Protein AF-A0A8I2J3G4-F1 (afdb_monomer_lite)

Structure (mmCIF, N/CA/C/O backbone):
data_AF-A0A8I2J3G4-F1
#
_entry.id   AF-A0A8I2J3G4-F1
#
loop_
_atom_site.group_PDB
_atom_site.id
_atom_site.type_symbol
_atom_site.label_atom_id
_atom_site.label_alt_id
_atom_site.label_comp_id
_atom_site.label_asym_id
_atom_site.label_entity_id
_atom_site.label_seq_id
_atom_site.pdbx_PDB_ins_code
_atom_site.Cartn_x
_atom_site.Cartn_y
_atom_site.Cartn_z
_atom_site.occupancy
_atom_site.B_iso_or_equiv
_atom_site.auth_seq_id
_atom_site.auth_comp_id
_atom_site.auth_asym_id
_atom_site.auth_atom_id
_atom_site.pdbx_PDB_model_num
ATOM 1 N N . MET A 1 1 ? 21.267 7.237 -11.723 1.00 61.53 1 MET A N 1
ATOM 2 C CA . MET A 1 1 ? 20.166 8.088 -11.211 1.00 61.53 1 MET A CA 1
ATOM 3 C C . MET A 1 1 ? 18.775 7.598 -11.628 1.00 61.53 1 MET A C 1
ATOM 5 O O . MET 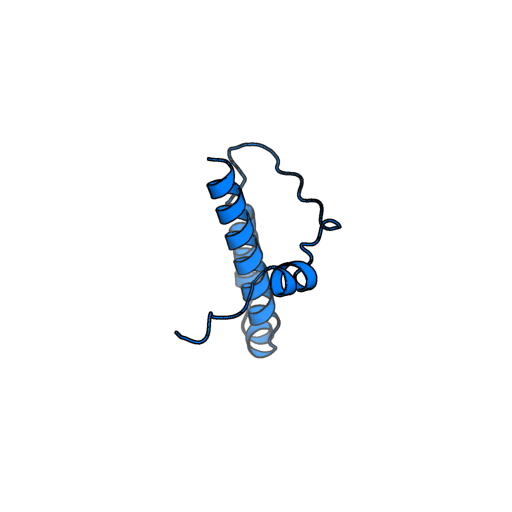A 1 1 ? 17.888 7.671 -10.792 1.00 61.53 1 MET A O 1
ATOM 9 N N . LEU A 1 2 ? 18.577 7.044 -12.840 1.00 59.91 2 LEU A N 1
ATOM 10 C CA . LEU A 1 2 ? 17.281 6.483 -13.284 1.00 59.91 2 LEU A CA 1
ATOM 11 C C . LEU A 1 2 ? 16.891 5.175 -12.557 1.00 59.91 2 LEU A C 1
ATOM 13 O O . LEU A 1 2 ? 15.784 5.055 -12.052 1.00 59.91 2 LEU A O 1
ATOM 17 N N . ALA A 1 3 ? 17.826 4.222 -12.428 1.00 69.50 3 ALA A N 1
ATOM 18 C CA . ALA A 1 3 ? 17.578 2.947 -11.739 1.00 69.50 3 ALA A CA 1
ATOM 19 C C . ALA A 1 3 ? 17.246 3.118 -10.244 1.00 69.50 3 ALA A C 1
ATOM 21 O O . ALA A 1 3 ? 16.442 2.372 -9.699 1.00 69.50 3 ALA A O 1
ATOM 22 N N . LEU A 1 4 ? 17.832 4.131 -9.593 1.00 73.44 4 LEU A N 1
ATOM 23 C CA . LEU A 1 4 ? 17.560 4.434 -8.187 1.00 73.44 4 LEU A CA 1
ATOM 24 C C . LEU A 1 4 ? 16.171 5.063 -7.997 1.00 73.44 4 LEU A C 1
ATOM 26 O O . LEU A 1 4 ? 15.504 4.752 -7.021 1.00 73.44 4 LEU A O 1
ATOM 30 N N . HIS A 1 5 ? 15.712 5.879 -8.951 1.00 66.62 5 HIS A N 1
ATOM 31 C CA . HIS A 1 5 ? 14.349 6.417 -8.953 1.00 66.62 5 HIS A CA 1
ATOM 32 C C . HIS A 1 5 ? 13.311 5.327 -9.188 1.00 66.62 5 HIS A C 1
ATOM 34 O O . HIS A 1 5 ? 12.342 5.246 -8.445 1.00 66.62 5 HIS A O 1
ATOM 40 N N . LEU A 1 6 ? 13.538 4.455 -10.174 1.00 75.25 6 LEU A N 1
ATOM 41 C CA . LEU A 1 6 ? 12.649 3.322 -10.412 1.00 75.25 6 LEU A CA 1
ATOM 42 C C . LEU A 1 6 ? 12.558 2.430 -9.168 1.00 75.25 6 LEU A C 1
ATOM 44 O O . LEU A 1 6 ? 11.468 2.014 -8.790 1.00 75.25 6 LEU A O 1
ATOM 48 N N . LEU A 1 7 ? 13.691 2.191 -8.499 1.00 76.81 7 LEU A N 1
ATOM 49 C CA . LEU A 1 7 ? 13.729 1.452 -7.242 1.00 76.81 7 LEU A CA 1
ATOM 50 C C . LEU A 1 7 ? 12.973 2.183 -6.122 1.00 76.81 7 LEU A C 1
ATOM 52 O O . LEU A 1 7 ? 12.193 1.549 -5.419 1.00 76.81 7 LEU A O 1
ATOM 56 N N . GLN A 1 8 ? 13.150 3.498 -5.973 1.00 76.69 8 GLN A N 1
ATOM 57 C CA . GLN A 1 8 ? 12.419 4.297 -4.985 1.00 76.69 8 GLN A CA 1
ATOM 58 C C . GLN A 1 8 ? 10.904 4.248 -5.241 1.00 76.69 8 GLN A C 1
ATOM 60 O O . GLN A 1 8 ? 10.148 3.931 -4.327 1.00 76.69 8 GLN A O 1
ATOM 65 N N . SER A 1 9 ? 10.454 4.471 -6.479 1.00 76.56 9 SER A N 1
ATOM 66 C CA . SER A 1 9 ? 9.035 4.396 -6.850 1.00 76.56 9 SER A CA 1
ATOM 67 C C . SER A 1 9 ? 8.458 2.990 -6.659 1.00 76.56 9 SER A C 1
ATOM 69 O O . SER A 1 9 ? 7.351 2.850 -6.141 1.00 76.56 9 SER A O 1
ATOM 71 N N . ALA A 1 10 ? 9.209 1.941 -7.010 1.00 79.38 10 ALA A N 1
ATOM 72 C CA . ALA A 1 10 ? 8.792 0.557 -6.787 1.00 79.38 10 ALA A CA 1
ATOM 73 C C . ALA A 1 10 ? 8.643 0.242 -5.290 1.00 79.38 10 ALA A C 1
ATOM 75 O O . ALA A 1 10 ? 7.654 -0.369 -4.887 1.00 79.38 10 ALA A O 1
ATOM 76 N N . LEU A 1 11 ? 9.578 0.702 -4.453 1.00 80.75 11 LEU A N 1
ATOM 77 C CA . LEU A 1 11 ? 9.507 0.529 -3.000 1.00 80.75 11 LEU A CA 1
ATOM 78 C C . LEU A 1 11 ? 8.319 1.284 -2.390 1.00 80.75 11 LEU A C 1
ATOM 80 O O . LEU A 1 11 ? 7.605 0.713 -1.568 1.00 80.75 11 LEU A O 1
ATOM 84 N N . VAL A 1 12 ? 8.057 2.523 -2.820 1.00 80.25 12 VAL A N 1
ATOM 85 C CA . VAL A 1 12 ? 6.884 3.303 -2.379 1.00 80.25 12 VAL A CA 1
ATOM 86 C C . VAL A 1 12 ? 5.579 2.608 -2.783 1.00 80.25 12 VAL A C 1
ATOM 88 O O . VAL A 1 12 ? 4.650 2.513 -1.975 1.00 80.25 12 VAL A O 1
ATOM 91 N N . HIS A 1 13 ? 5.512 2.057 -3.998 1.00 78.94 13 HIS A N 1
ATOM 92 C CA . HIS A 1 13 ? 4.337 1.329 -4.474 1.00 78.94 13 HIS A CA 1
ATOM 93 C C . HIS A 1 13 ? 4.085 0.044 -3.673 1.00 78.94 13 HIS A C 1
ATOM 95 O O . HIS A 1 13 ? 2.982 -0.156 -3.163 1.00 78.94 13 HIS A O 1
ATOM 101 N N . VAL A 1 14 ? 5.112 -0.790 -3.480 1.00 79.19 14 VAL A N 1
ATOM 102 C CA . VAL A 1 14 ? 5.006 -2.013 -2.666 1.00 79.19 14 VAL A CA 1
ATOM 103 C C . VAL A 1 14 ? 4.622 -1.677 -1.224 1.00 79.19 14 VAL A C 1
ATOM 105 O O . VAL A 1 14 ? 3.734 -2.320 -0.665 1.00 79.19 14 VAL A O 1
ATOM 108 N N . ASN A 1 15 ? 5.213 -0.636 -0.632 1.00 81.81 15 ASN A N 1
ATOM 109 C CA . ASN A 1 15 ? 4.861 -0.183 0.715 1.00 81.81 15 ASN A CA 1
ATOM 110 C C . ASN A 1 15 ? 3.382 0.236 0.815 1.00 81.81 15 ASN A C 1
ATOM 112 O O . ASN A 1 15 ? 2.705 -0.080 1.791 1.00 81.81 15 ASN A O 1
ATOM 116 N N . THR A 1 16 ? 2.857 0.884 -0.228 1.00 81.69 16 THR A N 1
ATOM 117 C CA . THR A 1 16 ? 1.441 1.268 -0.307 1.00 81.69 16 THR A CA 1
ATOM 118 C C . THR A 1 16 ? 0.526 0.045 -0.335 1.00 81.69 16 THR A C 1
ATOM 120 O O . THR A 1 16 ? -0.444 -0.001 0.421 1.00 81.69 16 THR A O 1
ATOM 123 N N . LEU A 1 17 ? 0.850 -0.967 -1.144 1.00 84.31 17 LEU A N 1
ATOM 124 C CA . LEU A 1 17 ? 0.076 -2.211 -1.219 1.00 84.31 17 LEU A CA 1
ATOM 125 C C . LEU A 1 17 ? 0.104 -2.989 0.105 1.00 84.31 17 LEU A C 1
ATOM 127 O O . LEU A 1 17 ? -0.932 -3.483 0.551 1.00 84.31 17 LEU A O 1
ATOM 131 N N . LEU A 1 18 ? 1.263 -3.061 0.769 1.00 84.88 18 LEU A N 1
ATOM 132 C CA . LEU A 1 18 ? 1.392 -3.700 2.083 1.00 84.88 18 LEU A CA 1
ATOM 133 C C . LEU A 1 18 ? 0.550 -2.981 3.140 1.00 84.88 18 LEU A C 1
ATOM 135 O O . LEU A 1 18 ? -0.177 -3.629 3.896 1.00 84.88 18 LEU A O 1
ATOM 139 N N . LEU A 1 19 ? 0.596 -1.645 3.167 1.00 84.56 19 LEU A N 1
ATOM 140 C CA . LEU A 1 19 ? -0.213 -0.864 4.097 1.00 84.56 19 LEU A CA 1
ATOM 141 C C . LEU A 1 19 ? -1.709 -1.040 3.814 1.00 84.56 19 LEU A C 1
ATOM 143 O O . LEU A 1 19 ? -2.478 -1.229 4.751 1.00 84.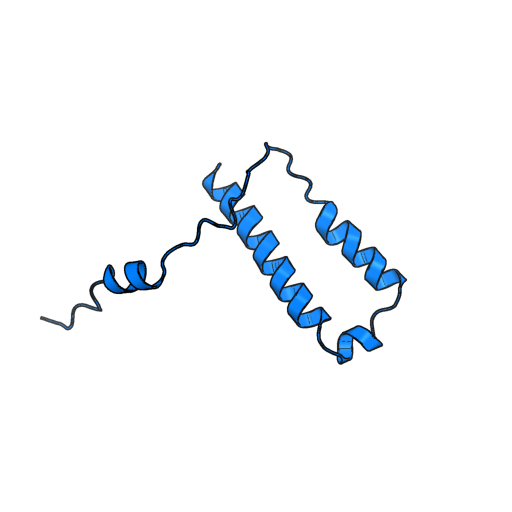56 19 LEU A O 1
ATOM 147 N N . GLN A 1 20 ? -2.128 -1.041 2.546 1.00 84.00 20 GLN A N 1
ATOM 148 C CA . GLN A 1 20 ? -3.518 -1.311 2.161 1.00 84.00 20 GLN A CA 1
ATOM 149 C C . GLN A 1 20 ? -3.982 -2.701 2.612 1.00 84.00 20 GLN A C 1
ATOM 151 O O . GLN A 1 20 ? -5.090 -2.824 3.130 1.00 84.00 20 GLN A O 1
ATOM 156 N N . GLY A 1 21 ? -3.133 -3.724 2.481 1.00 85.94 21 GLY A N 1
ATOM 157 C CA . GLY A 1 21 ? -3.425 -5.075 2.962 1.00 85.94 21 GLY A CA 1
ATOM 158 C C . GLY A 1 21 ? -3.658 -5.120 4.474 1.00 85.94 21 GLY A C 1
ATOM 159 O O . GLY A 1 21 ? -4.662 -5.667 4.924 1.00 85.94 21 GLY A O 1
ATOM 160 N N . ILE A 1 22 ? -2.781 -4.478 5.253 1.00 88.56 22 ILE A N 1
ATOM 161 C CA . ILE A 1 22 ? -2.921 -4.392 6.715 1.00 88.56 22 ILE A CA 1
ATOM 162 C C . ILE A 1 22 ? -4.180 -3.600 7.081 1.00 88.56 22 ILE A C 1
ATOM 164 O O . ILE A 1 22 ? -4.995 -4.057 7.877 1.00 88.56 22 ILE A O 1
ATOM 168 N N . LEU A 1 23 ? -4.380 -2.422 6.490 1.00 88.19 23 LEU A N 1
ATOM 169 C CA . LEU A 1 23 ? -5.527 -1.565 6.791 1.00 88.19 23 LEU A CA 1
ATOM 170 C C . LEU A 1 23 ? -6.865 -2.166 6.339 1.00 88.19 23 LEU A C 1
ATOM 172 O O . LEU A 1 23 ? -7.908 -1.783 6.869 1.00 88.19 23 LEU A O 1
ATOM 176 N N . GLY A 1 24 ? -6.856 -3.111 5.399 1.00 86.31 24 GLY A N 1
ATOM 177 C CA . GLY A 1 24 ? -8.031 -3.872 4.981 1.00 86.31 24 GLY A CA 1
ATOM 178 C C . GLY A 1 24 ? -8.564 -4.834 6.048 1.00 86.31 24 GLY A C 1
ATOM 179 O O . GLY A 1 24 ? -9.727 -5.227 5.979 1.00 86.31 24 GLY A O 1
ATOM 180 N N . GLU A 1 25 ? -7.768 -5.194 7.058 1.00 91.19 25 GLU A N 1
ATOM 181 C CA . GLU A 1 25 ? -8.223 -6.090 8.121 1.00 91.19 25 GLU A CA 1
ATOM 182 C C . GLU A 1 25 ? -9.260 -5.415 9.044 1.00 91.19 25 GLU A C 1
ATOM 184 O O . GLU A 1 25 ? -9.102 -4.269 9.479 1.00 91.19 25 GLU A O 1
ATOM 189 N N . GLU A 1 26 ? -10.297 -6.162 9.441 1.00 87.00 26 GLU A N 1
ATOM 190 C CA . GLU A 1 26 ? -11.416 -5.664 10.262 1.00 87.00 26 GLU A CA 1
ATOM 191 C C . GLU A 1 26 ? -10.957 -5.041 11.596 1.00 87.00 26 GLU A C 1
ATOM 193 O O . GLU A 1 26 ? -11.527 -4.054 12.072 1.00 87.00 26 GLU A O 1
ATOM 198 N N . LYS A 1 27 ? -9.867 -5.568 12.171 1.00 91.12 27 LYS A N 1
ATOM 199 C CA . LYS A 1 27 ? -9.250 -5.053 13.402 1.00 91.12 27 LYS A CA 1
ATOM 200 C C . LYS A 1 27 ? -8.800 -3.594 13.276 1.00 91.12 27 LYS A C 1
ATOM 202 O O . LYS A 1 27 ? -8.853 -2.861 14.259 1.00 91.12 27 LYS A O 1
ATOM 207 N N . TRP A 1 28 ? -8.359 -3.167 12.093 1.00 87.75 28 TRP A N 1
ATOM 208 C CA . TRP A 1 28 ? -7.893 -1.801 11.846 1.00 87.75 28 TRP A CA 1
ATOM 209 C C . TRP A 1 28 ? -9.029 -0.888 11.413 1.00 87.75 28 TRP A C 1
ATOM 211 O O . TRP A 1 28 ? -9.067 0.267 11.831 1.00 87.75 28 TRP A O 1
ATOM 221 N N . GLN A 1 29 ? -10.014 -1.416 10.686 1.00 84.06 29 GLN A N 1
ATOM 222 C CA . GLN A 1 29 ? -11.215 -0.661 10.323 1.00 84.06 29 GLN A CA 1
ATOM 223 C C . GLN A 1 29 ? -11.986 -0.163 11.551 1.00 84.06 29 GLN A C 1
ATOM 225 O O . GLN A 1 29 ? -12.469 0.968 11.543 1.00 84.06 29 GLN A O 1
ATOM 230 N N . LYS A 1 30 ? -12.041 -0.970 12.620 1.00 87.06 30 LYS A N 1
ATOM 231 C CA . LYS A 1 30 ? -12.676 -0.606 13.901 1.00 87.06 30 LYS A CA 1
ATOM 232 C C . LYS A 1 30 ? -11.809 0.279 14.805 1.00 87.06 30 LYS A C 1
ATOM 234 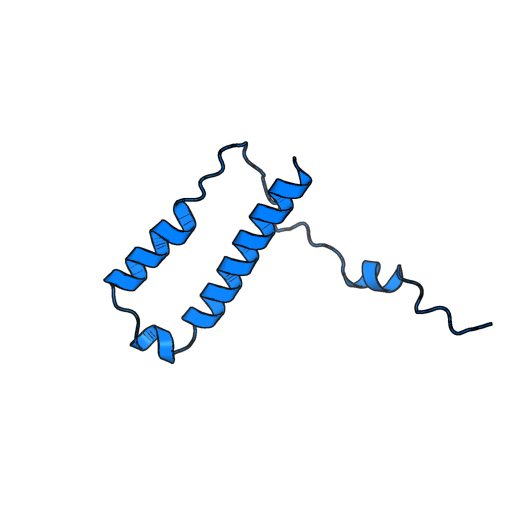O O . LYS A 1 30 ? -12.328 0.843 15.762 1.00 87.06 30 LYS A O 1
ATOM 239 N N . ARG A 1 31 ? -10.499 0.368 14.547 1.00 89.19 31 ARG A N 1
ATOM 240 C CA . ARG A 1 31 ? -9.544 1.135 15.369 1.00 89.19 31 ARG A CA 1
ATOM 241 C C . ARG A 1 31 ? -9.216 2.511 14.799 1.00 89.19 31 ARG A C 1
ATOM 243 O O . ARG A 1 31 ? -8.896 3.397 15.579 1.00 89.19 31 ARG A O 1
ATOM 250 N N . LEU A 1 32 ? -9.263 2.678 13.477 1.00 87.81 32 LEU A N 1
ATOM 251 C CA . LEU A 1 32 ? -8.955 3.945 12.817 1.00 87.81 32 LEU A CA 1
ATOM 252 C C . LEU A 1 32 ? -10.100 4.945 12.958 1.00 87.81 32 LEU A C 1
ATOM 254 O O . LEU A 1 32 ? -11.216 4.695 12.493 1.00 87.81 32 LEU A O 1
ATOM 258 N N . THR A 1 33 ? -9.786 6.108 13.516 1.00 89.56 33 THR A N 1
ATOM 259 C CA . THR A 1 33 ? -10.675 7.270 13.541 1.00 89.56 33 THR A CA 1
ATOM 260 C C . THR A 1 33 ? -10.595 8.055 12.228 1.00 89.56 33 THR A C 1
ATOM 262 O O . THR A 1 33 ? -9.686 7.864 11.415 1.00 89.56 33 THR A O 1
ATOM 265 N N . ASP A 1 34 ? -11.522 8.990 12.013 1.00 85.19 34 ASP A N 1
ATOM 266 C CA . ASP A 1 34 ? -11.489 9.875 10.841 1.00 85.19 34 ASP A CA 1
ATOM 267 C C . ASP A 1 34 ? -10.218 10.735 10.777 1.00 85.19 34 ASP A C 1
ATOM 269 O O . ASP A 1 34 ? -9.739 11.052 9.687 1.00 85.19 34 ASP A O 1
ATOM 273 N N . ALA A 1 35 ? -9.642 11.094 11.929 1.00 86.12 35 ALA A N 1
ATOM 274 C CA . ALA A 1 35 ? -8.379 11.824 11.993 1.00 86.12 35 ALA A CA 1
ATOM 275 C C . ALA A 1 35 ? -7.208 10.964 11.494 1.00 86.12 35 ALA A C 1
ATOM 277 O O . ALA A 1 35 ? -6.407 11.435 10.687 1.00 86.12 35 ALA A O 1
ATOM 278 N N . ASP A 1 36 ? -7.161 9.689 11.888 1.00 85.56 36 ASP A N 1
ATOM 279 C CA . ASP A 1 36 ? -6.129 8.748 11.438 1.00 85.56 36 ASP A CA 1
ATOM 280 C C . ASP A 1 36 ? -6.237 8.499 9.930 1.00 85.56 36 ASP A C 1
ATOM 282 O O . ASP A 1 36 ? -5.240 8.528 9.211 1.00 85.56 36 ASP A O 1
ATOM 286 N N . ARG A 1 37 ? -7.465 8.341 9.418 1.00 82.06 37 ARG A N 1
ATOM 287 C CA . ARG A 1 37 ? -7.726 8.180 7.977 1.00 82.06 37 ARG A CA 1
ATOM 288 C C . ARG A 1 37 ? -7.278 9.401 7.174 1.00 82.06 37 ARG A C 1
ATOM 290 O O . ARG A 1 37 ? -6.708 9.240 6.097 1.00 82.06 37 ARG A O 1
ATOM 297 N N . ARG A 1 38 ? -7.475 10.611 7.706 1.00 81.81 38 ARG A N 1
ATOM 298 C CA . ARG A 1 38 ? -6.976 11.854 7.095 1.00 81.81 38 ARG A CA 1
ATOM 299 C C . ARG A 1 38 ? -5.463 11.978 7.168 1.00 81.81 38 ARG A C 1
ATOM 301 O O . ARG A 1 38 ? -4.900 12.546 6.247 1.00 81.81 38 ARG A O 1
ATOM 308 N N . ALA A 1 39 ? -4.814 11.454 8.208 1.00 79.94 39 ALA A N 1
ATOM 309 C CA . ALA A 1 39 ? -3.355 11.448 8.339 1.00 79.94 39 ALA A CA 1
ATOM 310 C C . ALA A 1 39 ? -2.669 10.460 7.375 1.00 79.94 39 ALA A C 1
ATOM 312 O O . ALA A 1 39 ? -1.511 10.663 7.010 1.00 79.94 39 ALA A O 1
ATOM 313 N N . LEU A 1 40 ? -3.387 9.441 6.889 1.00 76.88 40 LEU A N 1
ATOM 314 C CA . LEU A 1 40 ? -2.890 8.543 5.840 1.00 76.88 40 LEU A CA 1
ATOM 315 C C . LEU A 1 40 ? -2.781 9.236 4.468 1.00 76.88 40 LEU A C 1
ATOM 317 O O . LEU A 1 40 ? -1.870 8.928 3.708 1.00 76.88 40 LEU A O 1
ATOM 321 N N . SER A 1 41 ? -3.652 10.199 4.142 1.00 66.19 41 SER A N 1
ATOM 322 C CA . SER A 1 41 ? -3.618 10.933 2.862 1.00 66.19 41 SER A CA 1
ATOM 323 C C . SER A 1 41 ? -2.353 11.784 2.622 1.00 66.19 41 SER A C 1
ATOM 325 O O . SER A 1 41 ? -1.790 11.680 1.531 1.00 66.19 41 SER A O 1
ATOM 327 N N . PRO A 1 42 ? -1.849 12.594 3.578 1.00 56.59 42 PRO A N 1
ATOM 328 C CA . PRO A 1 42 ? -0.595 13.319 3.406 1.00 56.59 42 PRO A CA 1
ATOM 329 C C . PRO A 1 42 ? 0.620 12.383 3.382 1.00 56.59 42 PRO A C 1
ATOM 331 O O . PRO A 1 42 ? 1.591 12.699 2.700 1.00 56.59 42 PRO A O 1
ATOM 334 N N . LEU A 1 43 ? 0.575 11.209 4.028 1.00 59.03 43 LEU A N 1
ATOM 335 C CA . LEU A 1 43 ? 1.692 10.253 4.006 1.00 59.03 43 LEU A CA 1
ATOM 336 C C . LEU A 1 43 ? 2.009 9.749 2.584 1.00 59.03 43 LEU A C 1
ATOM 338 O O . LEU A 1 43 ? 3.172 9.541 2.255 1.00 59.03 43 LEU A O 1
ATOM 342 N N . PHE A 1 44 ? 0.991 9.604 1.732 1.00 55.97 44 PHE A N 1
ATOM 343 C CA . PHE A 1 44 ? 1.164 9.171 0.340 1.00 55.97 44 PHE A CA 1
ATOM 344 C C . PHE A 1 44 ? 1.453 10.313 -0.639 1.00 55.97 44 PHE A C 1
ATOM 346 O O . PHE A 1 44 ? 2.061 10.081 -1.679 1.00 55.97 44 PHE A O 1
ATOM 353 N N . TRP A 1 45 ? 1.025 11.539 -0.324 1.00 52.69 45 TRP A N 1
ATOM 354 C CA . TRP A 1 45 ? 1.135 12.687 -1.232 1.00 52.69 45 TRP A CA 1
ATOM 355 C C . TRP A 1 45 ? 2.313 13.620 -0.952 1.00 52.69 45 TRP A C 1
ATOM 357 O O . TRP A 1 45 ? 2.541 14.516 -1.754 1.00 52.69 45 TRP A O 1
ATOM 367 N N . THR A 1 46 ? 3.072 13.445 0.135 1.00 53.38 46 THR A N 1
ATOM 368 C CA . THR A 1 46 ? 4.207 14.347 0.434 1.00 53.38 46 THR A CA 1
ATOM 369 C C . THR A 1 46 ? 5.512 13.951 -0.283 1.00 53.38 46 THR A C 1
ATOM 371 O O . THR A 1 46 ? 6.449 14.741 -0.297 1.00 53.38 46 THR A O 1
ATOM 374 N N . ASP A 1 47 ? 5.573 12.803 -0.971 1.00 52.88 47 ASP A N 1
ATOM 375 C CA . ASP A 1 47 ? 6.710 12.427 -1.839 1.00 52.88 47 ASP A CA 1
ATOM 376 C C . ASP A 1 47 ? 6.433 12.816 -3.309 1.00 52.88 47 ASP A C 1
ATOM 378 O O . ASP A 1 47 ? 6.442 11.994 -4.228 1.00 52.88 47 ASP A O 1
ATOM 382 N N . VAL A 1 48 ? 6.096 14.094 -3.549 1.00 48.28 48 VAL A N 1
ATOM 383 C CA . VAL A 1 48 ? 5.910 14.625 -4.912 1.00 48.28 48 VAL A CA 1
ATOM 384 C C . VAL A 1 48 ? 7.274 14.767 -5.590 1.00 48.28 48 VAL A C 1
ATOM 386 O O . VAL A 1 48 ? 7.955 15.777 -5.453 1.00 48.28 48 VAL A O 1
ATOM 389 N N . HIS A 1 49 ? 7.641 13.720 -6.327 1.00 50.06 49 HIS A N 1
ATOM 390 C CA . HIS A 1 49 ? 8.586 13.645 -7.447 1.00 50.06 49 HIS A CA 1
ATOM 391 C C . HIS A 1 49 ? 9.286 14.969 -7.852 1.00 50.06 49 HIS A C 1
ATOM 393 O O . HIS A 1 49 ? 8.802 15.671 -8.744 1.00 50.06 49 HIS A O 1
ATOM 399 N N . PRO A 1 50 ? 10.474 15.287 -7.302 1.00 48.25 50 PRO A N 1
ATOM 400 C CA . PRO A 1 50 ? 11.24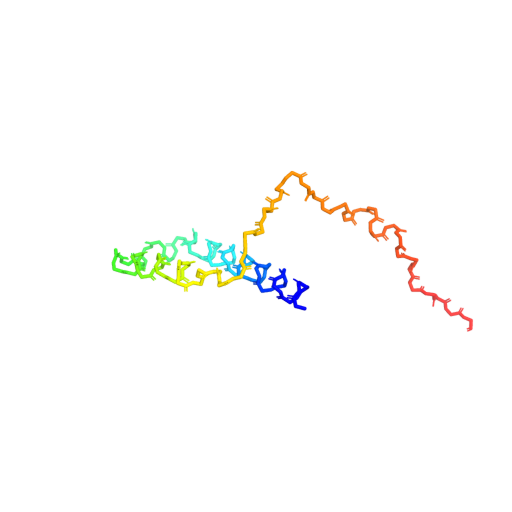8 16.457 -7.728 1.00 48.25 50 PRO A CA 1
ATOM 401 C C . PRO A 1 50 ? 11.899 16.324 -9.121 1.00 48.25 50 PRO A C 1
ATOM 403 O O . PRO A 1 50 ? 12.466 17.296 -9.616 1.00 48.25 50 PRO A O 1
ATOM 406 N N . TYR A 1 51 ? 11.821 15.162 -9.785 1.00 50.41 51 TYR A N 1
ATOM 407 C CA . TYR A 1 51 ? 12.558 14.898 -11.028 1.00 50.41 51 TYR A CA 1
ATOM 408 C C . TYR A 1 51 ? 11.742 14.118 -12.067 1.00 50.41 51 TYR A C 1
ATOM 410 O O . TYR A 1 51 ? 11.948 12.926 -12.264 1.00 50.41 51 TYR A O 1
ATOM 418 N N . GLY A 1 52 ? 10.868 14.821 -12.791 1.00 54.28 52 GLY A N 1
ATOM 419 C CA . GLY A 1 52 ? 10.293 14.340 -14.052 1.00 54.28 52 GLY A CA 1
ATOM 420 C C . GLY A 1 52 ? 9.234 13.238 -13.923 1.00 54.28 52 GLY A C 1
ATOM 421 O O . GLY A 1 52 ? 9.234 12.408 -13.021 1.00 54.28 52 GLY A O 1
ATOM 422 N N . ARG A 1 53 ? 8.280 13.249 -14.855 1.00 53.78 53 ARG A N 1
ATOM 423 C CA . ARG A 1 53 ? 7.148 12.320 -14.893 1.00 53.78 53 ARG A CA 1
ATOM 424 C C . ARG A 1 53 ? 7.593 10.988 -15.501 1.00 53.78 53 ARG A C 1
ATOM 426 O O . ARG A 1 53 ? 7.956 10.946 -16.672 1.00 53.78 53 ARG A O 1
ATOM 433 N N . PHE A 1 54 ? 7.549 9.914 -14.717 1.00 55.34 54 PHE A N 1
ATOM 434 C CA . PHE A 1 54 ? 7.674 8.546 -15.219 1.00 55.34 54 PHE A CA 1
ATOM 435 C C . PHE A 1 54 ? 6.267 8.019 -15.524 1.00 55.34 54 PHE A C 1
ATOM 437 O O . PHE A 1 54 ? 5.460 7.862 -14.610 1.00 55.34 54 PHE A O 1
ATOM 444 N N . GLU A 1 55 ? 5.939 7.797 -16.798 1.00 61.19 55 GLU A N 1
ATOM 445 C CA . GLU A 1 55 ? 4.680 7.142 -17.165 1.00 61.19 55 GLU A CA 1
ATOM 446 C C . GLU A 1 55 ? 4.859 5.628 -17.088 1.00 61.19 55 GLU A C 1
ATOM 448 O O . GLU A 1 55 ? 5.472 5.002 -17.949 1.00 61.19 55 GLU A O 1
ATOM 453 N N . LEU A 1 56 ? 4.357 5.057 -15.996 1.00 59.78 56 LEU A N 1
ATOM 454 C CA . LEU A 1 56 ? 4.298 3.620 -15.786 1.00 59.78 56 LEU A CA 1
ATOM 455 C C . LEU A 1 56 ? 3.148 3.039 -16.623 1.00 59.78 56 LEU A C 1
ATOM 457 O O . LEU A 1 56 ? 1.982 3.305 -16.335 1.00 59.78 56 LEU A O 1
ATOM 461 N N . ASP A 1 57 ? 3.470 2.236 -17.638 1.00 70.25 57 ASP A N 1
ATOM 462 C CA . ASP A 1 57 ? 2.474 1.446 -18.364 1.00 70.25 57 ASP A CA 1
ATOM 463 C C . ASP A 1 57 ? 2.114 0.189 -17.565 1.00 70.25 57 ASP A C 1
ATOM 465 O O . ASP A 1 57 ? 2.876 -0.775 -17.501 1.00 70.25 57 ASP A O 1
ATOM 469 N N . MET A 1 58 ? 0.924 0.200 -16.968 1.00 71.31 58 MET A N 1
ATOM 470 C CA . MET A 1 58 ? 0.407 -0.920 -16.183 1.00 71.31 58 MET A CA 1
ATOM 471 C C . MET A 1 58 ? -0.003 -2.137 -17.017 1.00 71.31 58 MET A C 1
ATOM 473 O O . MET A 1 58 ? -0.285 -3.173 -16.427 1.00 71.31 58 MET A O 1
ATOM 477 N N . ASN A 1 59 ? -0.034 -2.036 -18.349 1.00 76.75 59 ASN A N 1
ATOM 478 C CA . ASN A 1 59 ? -0.285 -3.179 -19.233 1.00 76.75 59 ASN A CA 1
ATOM 479 C C . ASN A 1 59 ? 1.003 -3.936 -19.580 1.00 76.75 59 ASN A C 1
ATOM 481 O O . ASN A 1 59 ? 0.955 -5.039 -20.126 1.00 76.75 59 ASN A O 1
ATOM 485 N N . SER A 1 60 ? 2.156 -3.349 -19.262 1.00 72.25 60 SER A N 1
ATOM 486 C CA . SER A 1 60 ? 3.460 -3.956 -19.468 1.00 72.25 60 SER A CA 1
ATOM 487 C C . SER A 1 60 ? 3.848 -4.769 -18.232 1.00 72.25 60 SER A C 1
ATOM 489 O O . SER A 1 60 ? 4.347 -4.240 -17.240 1.00 72.25 60 SER A O 1
ATOM 491 N N . HIS A 1 61 ? 3.616 -6.080 -18.286 1.00 74.44 61 HIS A N 1
ATOM 492 C CA . HIS A 1 61 ? 3.977 -7.007 -17.214 1.00 74.44 61 HIS A CA 1
ATOM 493 C C . HIS A 1 61 ? 5.253 -7.782 -17.557 1.00 74.44 61 HIS A C 1
ATOM 495 O O . HIS A 1 61 ? 5.446 -8.223 -18.688 1.00 74.44 61 HIS A O 1
ATOM 501 N N . LEU A 1 62 ? 6.119 -7.982 -16.560 1.00 74.31 62 LEU A N 1
ATOM 502 C CA . LEU A 1 62 ? 7.267 -8.878 -16.680 1.00 74.31 62 LEU A CA 1
ATOM 503 C C . LEU A 1 62 ? 6.772 -10.333 -16.736 1.00 74.31 62 LEU A C 1
ATOM 505 O O . LEU A 1 62 ? 6.105 -10.789 -15.806 1.00 74.31 62 LEU A O 1
ATOM 509 N N . ASP A 1 63 ? 7.126 -11.070 -17.791 1.00 74.56 63 ASP A N 1
ATOM 510 C CA . ASP A 1 63 ? 6.852 -12.507 -17.876 1.00 74.56 63 ASP A CA 1
ATOM 511 C C . ASP A 1 63 ? 7.800 -13.285 -16.945 1.00 74.56 63 ASP A C 1
ATOM 513 O O . ASP A 1 63 ? 8.961 -13.590 -17.254 1.00 74.56 63 ASP A O 1
ATOM 517 N N . LEU A 1 64 ? 7.290 -13.581 -15.750 1.00 65.19 64 LEU A N 1
ATOM 518 C CA . LEU A 1 64 ? 8.013 -14.319 -14.719 1.00 65.19 64 LEU A CA 1
ATOM 519 C C . LEU A 1 64 ? 8.234 -15.790 -15.104 1.00 65.19 64 LEU A C 1
ATOM 521 O O . LEU A 1 64 ? 9.206 -16.389 -14.645 1.00 65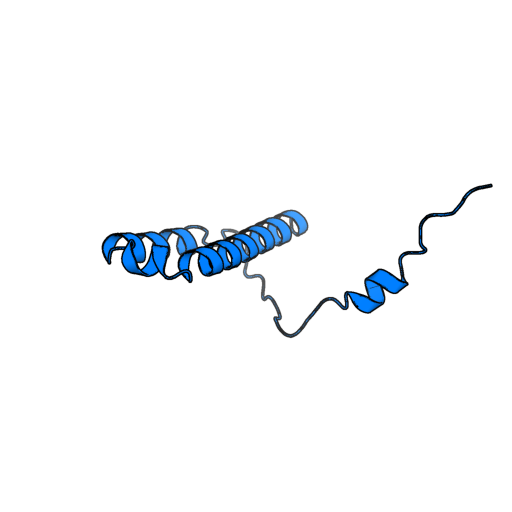.19 64 LEU A O 1
ATOM 525 N N . ALA A 1 65 ? 7.394 -16.371 -15.967 1.00 66.00 65 ALA A N 1
ATOM 526 C CA . ALA A 1 65 ? 7.529 -17.762 -16.396 1.00 66.00 65 ALA A CA 1
ATOM 527 C C . ALA A 1 65 ? 8.690 -17.927 -17.388 1.00 66.00 65 ALA A C 1
ATOM 529 O O . ALA A 1 65 ? 9.504 -18.844 -17.242 1.00 66.00 65 ALA A O 1
ATOM 530 N N . ALA A 1 66 ? 8.834 -16.994 -18.332 1.00 63.59 66 ALA A N 1
ATOM 531 C CA . ALA A 1 66 ? 9.985 -16.952 -19.236 1.00 63.59 66 ALA A CA 1
ATOM 532 C C . ALA A 1 66 ? 11.306 -16.709 -18.479 1.00 63.59 66 ALA A C 1
ATOM 534 O O . ALA A 1 66 ? 12.333 -17.313 -18.791 1.00 63.59 66 ALA A O 1
ATOM 535 N N . THR A 1 67 ? 11.268 -15.873 -17.436 1.00 56.06 67 THR A N 1
ATOM 536 C CA . THR A 1 67 ? 12.440 -15.567 -16.599 1.00 56.06 67 THR A CA 1
ATOM 537 C C . THR A 1 67 ? 12.922 -16.788 -15.809 1.00 56.06 67 THR A C 1
ATOM 539 O O . THR A 1 67 ? 14.126 -17.017 -15.714 1.00 56.06 67 THR A O 1
ATOM 542 N N . VAL A 1 68 ? 12.009 -17.615 -15.287 1.00 58.16 68 VAL A N 1
ATOM 543 C CA . VAL A 1 68 ? 12.365 -18.866 -14.589 1.00 58.16 68 VAL A CA 1
ATOM 544 C C . VAL A 1 68 ? 12.957 -19.904 -15.548 1.00 58.16 68 VAL A C 1
ATOM 546 O O . VAL A 1 68 ? 13.910 -20.586 -15.182 1.00 58.16 68 VAL A O 1
ATOM 549 N N . ALA A 1 69 ? 12.458 -19.994 -16.785 1.00 58.91 69 ALA A N 1
ATOM 550 C CA . ALA A 1 69 ? 13.002 -20.904 -17.798 1.00 58.91 69 ALA A CA 1
ATOM 551 C C . ALA A 1 69 ? 14.419 -20.515 -18.271 1.00 58.91 69 ALA A C 1
ATOM 553 O O . ALA A 1 69 ? 15.197 -21.378 -18.675 1.00 58.91 69 ALA A O 1
ATOM 554 N N . ALA A 1 70 ? 14.765 -19.226 -18.204 1.00 59.72 70 ALA A N 1
ATOM 555 C CA . ALA A 1 70 ? 16.080 -18.707 -18.576 1.00 59.72 70 ALA A CA 1
ATOM 556 C C . ALA A 1 70 ? 17.159 -18.899 -17.493 1.00 59.72 70 ALA A C 1
ATOM 558 O O . ALA A 1 70 ? 18.339 -18.698 -17.781 1.00 59.72 70 ALA A O 1
ATOM 559 N N . PHE A 1 71 ? 16.789 -19.294 -16.268 1.00 51.19 71 PHE A N 1
ATOM 560 C CA . PHE A 1 71 ? 17.750 -19.695 -15.243 1.00 51.19 71 PHE A CA 1
ATOM 561 C C . PHE A 1 71 ? 18.053 -21.190 -15.392 1.00 51.19 71 PHE A C 1
ATOM 563 O O . PHE A 1 71 ? 17.233 -22.021 -14.994 1.00 51.19 71 PHE A O 1
ATOM 570 N N . PRO A 1 72 ? 19.229 -21.579 -15.925 1.00 56.84 72 PRO A N 1
ATOM 571 C CA . PRO A 1 72 ? 19.646 -22.962 -15.813 1.00 56.84 72 PRO A CA 1
ATOM 572 C C . PRO A 1 72 ? 19.819 -23.248 -14.318 1.00 56.84 72 PRO A C 1
ATOM 574 O O . PRO A 1 72 ? 20.510 -22.508 -13.612 1.00 56.84 72 PRO A O 1
ATOM 577 N N . GLY A 1 73 ? 19.125 -24.280 -13.834 1.00 66.00 73 GLY A N 1
ATOM 578 C CA . GLY A 1 73 ? 19.167 -24.712 -12.439 1.00 66.00 73 GLY A CA 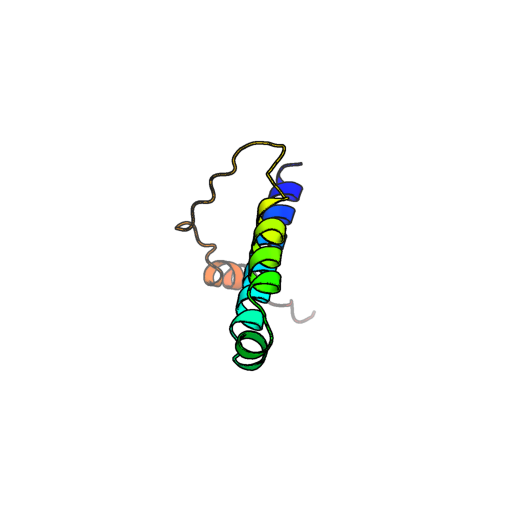1
ATOM 579 C C . GLY A 1 73 ? 20.599 -24.932 -11.928 1.00 66.00 73 GLY A C 1
ATOM 580 O O . GLY A 1 73 ? 21.547 -24.987 -12.718 1.00 66.00 73 GLY A O 1
ATOM 581 N N . PRO A 1 74 ? 20.782 -25.042 -10.599 1.00 60.53 74 PRO A N 1
ATOM 582 C CA . PRO A 1 74 ? 22.104 -25.160 -9.997 1.00 60.53 74 PRO A CA 1
ATOM 583 C C . PRO A 1 74 ? 22.865 -26.305 -10.664 1.00 60.53 74 PRO A C 1
ATOM 585 O O . PRO A 1 74 ? 22.360 -27.424 -10.732 1.00 60.53 74 PRO A O 1
ATOM 588 N N . ARG A 1 75 ? 24.066 -26.007 -11.179 1.00 61.19 75 ARG A N 1
ATOM 589 C CA . ARG A 1 75 ? 24.980 -27.017 -11.716 1.00 61.19 75 ARG A CA 1
ATOM 590 C C . ARG A 1 75 ? 25.276 -28.021 -10.602 1.00 61.19 75 ARG A C 1
ATOM 592 O O . ARG A 1 75 ? 26.090 -27.751 -9.723 1.00 61.19 75 ARG A O 1
ATOM 599 N N . THR A 1 76 ? 24.570 -29.146 -10.618 1.00 52.50 76 THR A N 1
ATOM 600 C CA . THR A 1 76 ? 24.930 -30.350 -9.877 1.00 52.50 76 THR A CA 1
ATOM 601 C C . THR A 1 76 ? 26.314 -30.800 -10.339 1.00 52.50 76 THR A C 1
ATOM 603 O O . THR A 1 76 ? 26.661 -30.678 -11.513 1.00 52.50 76 THR A O 1
ATOM 606 N N . GLY A 1 77 ? 27.129 -31.195 -9.363 1.00 54.09 77 GLY A N 1
ATOM 607 C CA . GLY A 1 77 ? 28.583 -31.185 -9.447 1.00 54.09 77 GLY A CA 1
ATOM 608 C C . GLY A 1 77 ? 29.232 -32.096 -10.487 1.00 54.09 77 GLY A C 1
ATOM 609 O O . GLY A 1 77 ? 28.698 -33.132 -10.882 1.00 54.09 77 GLY A O 1
ATOM 610 N N . GLN A 1 78 ? 30.443 -31.673 -10.839 1.00 38.94 78 GLN A N 1
ATOM 611 C CA . GLN A 1 78 ? 31.618 -32.477 -11.162 1.00 38.94 78 GLN A CA 1
ATOM 612 C C . GLN A 1 78 ? 32.787 -31.827 -10.423 1.00 38.94 78 GLN A C 1
ATOM 614 O O . GLN A 1 78 ? 32.861 -30.575 -10.473 1.00 38.94 78 GLN A O 1
#

Radius of gyration: 19.16 Å; chains: 1; bounding box: 44×49×35 Å

Foldseek 3Di:
DVVVVVVVVVVLVVVVVVVCVVCPDPVNVVVDDPVNVVVVVCVSVVPPDPDDDDDDDPVDDDPVVVVVVPDDPDPDDD

Secondary structure (DSSP, 8-state):
-HHHHHHHHHHHHHHHHHHHHHHTSHHHHTT--HHHHHHHHHHHHS---SS------TT----HHHHHHTSPPP----

Sequence (78 aa):
MLALHLLQSALVHVNTLLLQGILGEEKWQKRLTDADRRALSPLFWTDVHPYGRFELDMNSHLDLAATVAAFPGPRTGQ

pLDDT: mean 70.75, std 13.55, range [38.94, 91.19]